Protein AF-A0A832YIL7-F1 (afdb_monomer)

Foldseek 3Di:
DPPPPVVVVVVVCVVVVNPPDDDPPDPWDWDDDPVDIDIDD

Nearest PDB structures (foldseek):
  6ous-assembly1_D  TM=2.849E-01  e=2.307E+00  Human respiratory syncytial virus A2

Secondary structure (DSSP, 8-state):
--SSTHHHHHHHHHHTT------TT---EEEE-SS-EEEE-

Sequence (41 aa):
MMRGGNRQMRRMMDKMGLDMEEIPNVQEVIIKTDKKEIIIP

Mean predicted aligned error: 9.28 Å

Solvent-accessible surface area (backbone atoms only — not comparable to full-atom values): 2862 Å² total; per-residue (Å²): 139,88,86,71,74,64,58,63,54,47,57,50,36,56,72,68,69,49,73,89,65,84,71,82,88,72,70,66,46,78,48,79,53,101,88,50,77,47,78,46,110

pLDDT: mean 77.96, std 11.98, range [51.81, 93.25]

Structure (mmCIF, N/CA/C/O backbone):
data_AF-A0A832YIL7-F1
#
_entry.id   AF-A0A832YIL7-F1
#
loop_
_atom_site.group_PDB
_atom_site.id
_atom_site.type_symbol
_atom_site.label_atom_id
_atom_site.label_alt_id
_atom_site.label_comp_id
_atom_site.label_asym_id
_atom_site.label_entity_id
_atom_site.label_seq_id
_atom_site.pdbx_PDB_ins_code
_atom_site.Cartn_x
_atom_site.Cartn_y
_atom_site.Cartn_z
_atom_site.occupancy
_atom_site.B_iso_or_equiv
_atom_site.auth_seq_id
_atom_site.auth_comp_id
_atom_site.auth_asym_id
_atom_site.auth_atom_id
_atom_site.pdbx_PDB_model_num
ATOM 1 N N . MET A 1 1 ? 22.394 -15.246 10.776 1.00 54.12 1 MET A N 1
ATOM 2 C CA . MET A 1 1 ? 21.070 -15.368 11.434 1.00 54.12 1 MET A CA 1
ATOM 3 C C . MET A 1 1 ? 20.044 -1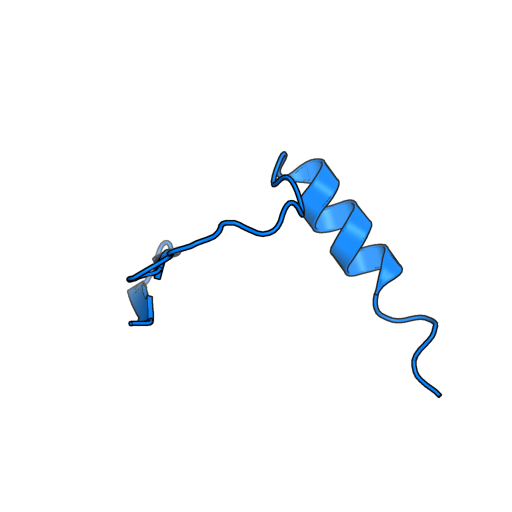4.593 10.604 1.00 54.12 1 MET A C 1
ATOM 5 O O . MET A 1 1 ? 20.468 -13.705 9.885 1.00 54.12 1 MET A O 1
ATOM 9 N N . MET A 1 2 ? 18.754 -14.961 10.669 1.00 51.81 2 MET A N 1
ATOM 10 C CA . MET A 1 2 ? 17.612 -14.517 9.824 1.00 51.81 2 MET A CA 1
ATOM 11 C C . MET A 1 2 ? 17.424 -15.223 8.459 1.00 51.81 2 MET A C 1
ATOM 13 O O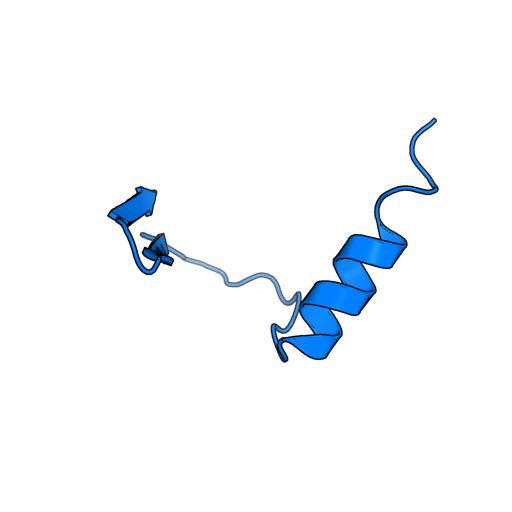 . MET A 1 2 ? 17.424 -14.594 7.411 1.00 51.81 2 MET A O 1
ATOM 17 N N . ARG A 1 3 ? 17.208 -16.550 8.448 1.00 55.53 3 ARG A N 1
ATOM 18 C CA . ARG A 1 3 ? 16.783 -17.298 7.233 1.00 55.53 3 ARG A CA 1
ATOM 19 C C . ARG A 1 3 ? 15.366 -17.903 7.302 1.00 55.53 3 ARG A C 1
ATOM 21 O O . ARG A 1 3 ? 14.911 -18.474 6.317 1.00 55.53 3 ARG A O 1
ATOM 28 N N . GLY A 1 4 ? 14.661 -17.769 8.432 1.00 57.34 4 GLY A N 1
ATOM 29 C CA . GLY A 1 4 ? 13.364 -18.429 8.671 1.00 57.34 4 GLY A CA 1
ATOM 30 C C . GLY A 1 4 ? 12.122 -17.530 8.601 1.00 57.34 4 GLY A C 1
ATOM 31 O O . GLY A 1 4 ? 11.069 -17.998 8.185 1.00 57.34 4 GLY A O 1
ATOM 32 N N . GLY A 1 5 ? 12.232 -16.242 8.951 1.00 58.81 5 GLY A N 1
ATOM 33 C CA . GLY A 1 5 ? 11.067 -15.347 9.085 1.00 58.81 5 GLY A CA 1
ATOM 34 C C . GLY A 1 5 ? 10.470 -14.846 7.766 1.00 58.81 5 GLY A C 1
ATOM 35 O O . GLY A 1 5 ? 9.317 -14.438 7.719 1.00 58.81 5 GLY A O 1
ATOM 36 N N . ASN A 1 6 ? 11.227 -14.921 6.668 1.00 64.69 6 ASN A N 1
ATOM 37 C CA . ASN A 1 6 ? 10.866 -14.241 5.421 1.00 64.69 6 ASN A CA 1
ATOM 38 C C . ASN A 1 6 ? 10.010 -15.098 4.458 1.00 64.69 6 ASN A C 1
ATOM 40 O O . ASN A 1 6 ? 9.505 -14.601 3.458 1.00 64.69 6 ASN A O 1
ATOM 44 N N . ARG A 1 7 ? 9.826 -16.402 4.732 1.00 76.44 7 ARG A N 1
ATOM 45 C CA . ARG A 1 7 ? 9.033 -17.302 3.861 1.00 76.44 7 ARG A CA 1
ATOM 46 C C . ARG A 1 7 ? 7.530 -17.202 4.104 1.00 76.44 7 ARG A C 1
ATOM 48 O O . ARG A 1 7 ? 6.758 -17.306 3.158 1.00 76.44 7 ARG A O 1
ATOM 55 N N . GLN A 1 8 ? 7.118 -17.031 5.360 1.00 78.88 8 GLN A N 1
ATOM 56 C CA . GLN A 1 8 ? 5.703 -16.878 5.703 1.00 78.88 8 GLN A CA 1
ATOM 57 C C . GLN A 1 8 ? 5.167 -15.537 5.197 1.00 78.88 8 GLN A C 1
ATOM 59 O O . GLN A 1 8 ? 4.091 -15.503 4.611 1.00 78.88 8 GLN A O 1
ATOM 64 N N . MET A 1 9 ? 5.969 -14.476 5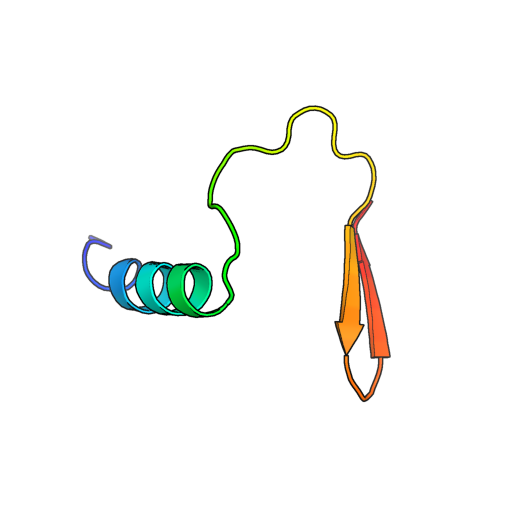.336 1.00 71.31 9 MET A N 1
ATOM 65 C CA . MET A 1 9 ? 5.686 -13.164 4.760 1.00 71.31 9 MET A CA 1
ATOM 66 C C . MET A 1 9 ? 5.573 -13.240 3.233 1.00 71.31 9 MET A C 1
ATOM 68 O O . MET A 1 9 ? 4.562 -12.807 2.697 1.00 71.31 9 MET A O 1
ATOM 72 N N . ARG A 1 10 ? 6.527 -13.891 2.545 1.00 74.94 10 ARG A N 1
ATOM 73 C CA . ARG A 1 10 ? 6.443 -14.120 1.090 1.00 74.94 10 ARG A CA 1
ATOM 74 C C . ARG A 1 10 ? 5.149 -14.803 0.662 1.00 74.94 10 ARG A C 1
ATOM 76 O O . ARG A 1 10 ? 4.395 -14.232 -0.106 1.00 74.94 10 ARG A O 1
ATOM 83 N N . ARG A 1 11 ? 4.815 -15.942 1.273 1.00 81.19 11 ARG A N 1
ATOM 84 C CA . ARG A 1 11 ? 3.565 -16.665 0.974 1.00 81.19 11 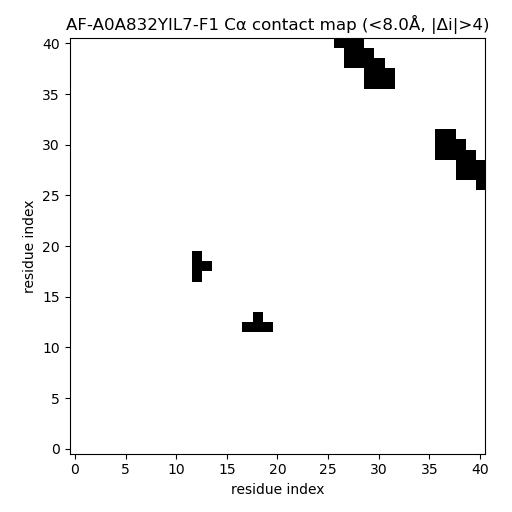ARG A CA 1
ATOM 85 C C . ARG A 1 11 ? 2.303 -15.854 1.262 1.00 81.19 11 ARG A C 1
ATOM 87 O O . ARG A 1 11 ? 1.271 -16.113 0.656 1.00 81.19 11 ARG A O 1
ATOM 94 N N . MET A 1 12 ? 2.340 -14.959 2.246 1.00 77.25 12 MET A N 1
ATOM 95 C CA . MET A 1 12 ? 1.208 -14.096 2.572 1.00 77.25 12 MET A CA 1
ATOM 96 C C . MET A 1 12 ? 1.019 -13.015 1.506 1.00 77.25 12 MET A C 1
ATOM 98 O O . MET A 1 12 ? -0.110 -12.798 1.084 1.00 77.25 12 MET A O 1
ATOM 102 N N . MET A 1 13 ? 2.109 -12.410 1.036 1.00 73.12 13 MET A N 1
ATOM 103 C CA . MET A 1 13 ? 2.094 -11.419 -0.044 1.00 73.12 13 MET A CA 1
ATOM 104 C C . MET A 1 13 ? 1.687 -12.051 -1.382 1.00 73.12 13 MET A C 1
ATOM 106 O O . MET A 1 13 ? 0.785 -11.533 -2.035 1.00 73.12 13 MET A O 1
ATOM 110 N N . ASP A 1 14 ? 2.218 -13.238 -1.705 1.00 75.88 14 ASP A N 1
ATOM 111 C CA . ASP A 1 14 ? 1.814 -14.013 -2.889 1.00 75.88 14 ASP A CA 1
ATOM 112 C C . ASP A 1 14 ? 0.298 -14.294 -2.874 1.00 75.88 14 ASP A C 1
ATOM 114 O O . ASP A 1 14 ? -0.392 -14.156 -3.881 1.00 75.88 14 ASP A O 1
ATOM 118 N N . LYS A 1 15 ? -0.261 -14.649 -1.705 1.00 77.56 15 LYS A N 1
ATOM 119 C CA . LYS A 1 15 ? -1.708 -14.878 -1.529 1.00 77.56 15 LYS A CA 1
ATOM 120 C C . LYS A 1 15 ? -2.553 -13.614 -1.667 1.00 77.56 15 LYS A C 1
ATOM 122 O O . LYS A 1 15 ? -3.733 -13.726 -1.983 1.00 77.56 15 LYS A O 1
ATOM 127 N N . MET A 1 16 ? -1.982 -12.444 -1.391 1.00 71.81 16 MET A N 1
ATOM 128 C CA . MET A 1 16 ? -2.645 -11.157 -1.600 1.00 71.81 16 MET A CA 1
ATOM 129 C C . MET A 1 16 ? -2.557 -10.693 -3.061 1.00 71.81 16 MET A C 1
ATOM 131 O O . MET A 1 16 ? -3.123 -9.654 -3.384 1.00 71.81 16 MET A O 1
ATOM 135 N N . GLY A 1 17 ? -1.873 -11.445 -3.937 1.00 69.00 17 GLY A N 1
ATOM 136 C CA . GLY A 1 17 ? -1.624 -11.042 -5.323 1.00 69.00 17 GLY A CA 1
ATOM 137 C C . GLY A 1 17 ? -0.722 -9.812 -5.423 1.00 69.00 17 GLY A C 1
ATOM 138 O O . GLY A 1 17 ? -0.753 -9.113 -6.431 1.00 69.00 17 GLY A O 1
ATOM 139 N N . LEU A 1 18 ? 0.033 -9.519 -4.360 1.00 70.62 18 LEU A N 1
ATOM 140 C CA . LEU A 1 18 ? 0.983 -8.419 -4.330 1.00 70.62 18 LEU A CA 1
ATOM 141 C C . LEU A 1 18 ? 2.269 -8.922 -4.965 1.00 70.62 18 LEU A C 1
ATOM 143 O O . LEU A 1 18 ? 2.978 -9.733 -4.363 1.00 70.62 18 LEU A O 1
ATOM 147 N N . ASP A 1 19 ? 2.546 -8.465 -6.180 1.00 68.00 19 ASP A N 1
ATOM 148 C CA . ASP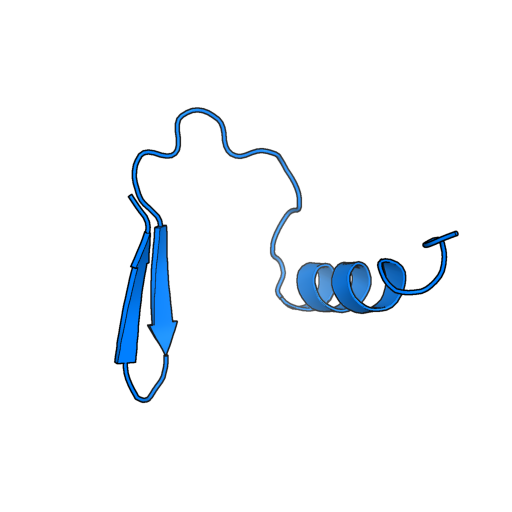 A 1 19 ? 3.820 -8.761 -6.811 1.00 68.00 19 ASP A CA 1
ATOM 149 C C . ASP A 1 19 ? 4.933 -8.080 -6.011 1.00 68.00 19 ASP A C 1
ATOM 151 O O . ASP A 1 19 ? 4.853 -6.893 -5.690 1.00 68.00 19 ASP A O 1
ATOM 155 N N . MET A 1 20 ? 5.965 -8.840 -5.647 1.00 63.75 20 MET A N 1
ATOM 156 C CA . MET A 1 20 ? 7.139 -8.304 -4.944 1.00 63.75 20 MET A CA 1
ATOM 157 C C . MET A 1 20 ? 8.127 -7.664 -5.915 1.00 63.75 20 MET A C 1
ATOM 159 O O . MET A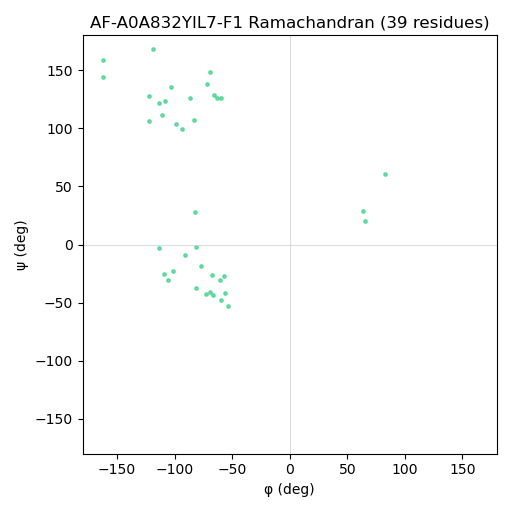 1 20 ? 9.340 -7.682 -5.682 1.00 63.75 20 MET A O 1
ATOM 163 N N . GLU A 1 21 ? 7.627 -7.157 -7.031 1.00 69.56 21 GLU A N 1
ATOM 164 C CA . GLU A 1 21 ? 8.433 -6.361 -7.926 1.00 69.56 21 GLU A CA 1
ATOM 165 C C . GLU A 1 21 ? 8.695 -5.009 -7.269 1.00 69.56 21 GLU A C 1
ATOM 167 O O . GLU A 1 21 ? 7.841 -4.415 -6.604 1.00 69.56 21 GLU A O 1
ATOM 172 N N . GLU A 1 22 ? 9.932 -4.544 -7.401 1.00 72.38 22 GLU A N 1
ATOM 173 C CA . GLU A 1 22 ? 10.283 -3.192 -7.010 1.00 72.38 22 GLU A CA 1
ATOM 174 C C . GLU A 1 22 ? 9.419 -2.231 -7.830 1.00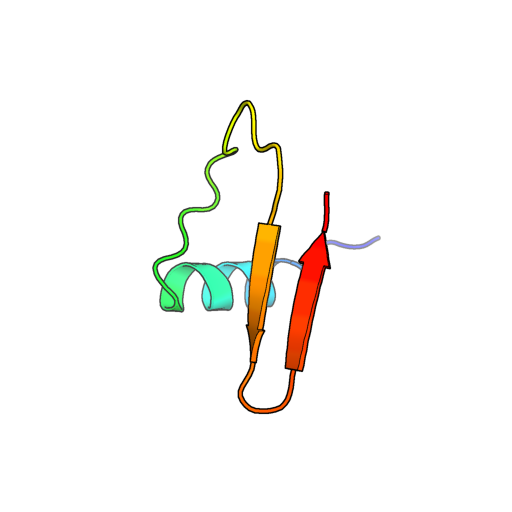 72.38 22 GLU A C 1
ATOM 176 O O . GLU A 1 22 ? 9.384 -2.323 -9.055 1.00 72.38 22 GLU A O 1
ATOM 181 N N . ILE A 1 23 ? 8.704 -1.328 -7.158 1.00 80.31 23 ILE A N 1
ATOM 182 C CA . ILE A 1 23 ? 7.931 -0.282 -7.826 1.00 80.31 23 ILE A CA 1
ATOM 183 C C . ILE A 1 23 ? 8.842 0.948 -7.893 1.00 80.31 23 ILE A C 1
ATOM 185 O O . ILE A 1 23 ? 8.996 1.645 -6.885 1.00 80.31 23 ILE A O 1
ATOM 189 N N . PRO A 1 24 ? 9.506 1.218 -9.031 1.00 80.75 24 PRO A N 1
ATOM 190 C CA . PRO A 1 24 ? 10.404 2.356 -9.128 1.00 80.75 24 PRO A CA 1
ATOM 191 C C . PRO A 1 24 ? 9.611 3.669 -9.096 1.00 80.75 24 PRO A C 1
ATOM 193 O O . PRO A 1 24 ? 8.505 3.757 -9.627 1.00 80.75 24 PRO A O 1
ATOM 196 N N . ASN A 1 25 ? 10.217 4.720 -8.535 1.00 87.44 25 ASN A N 1
ATOM 197 C CA . AS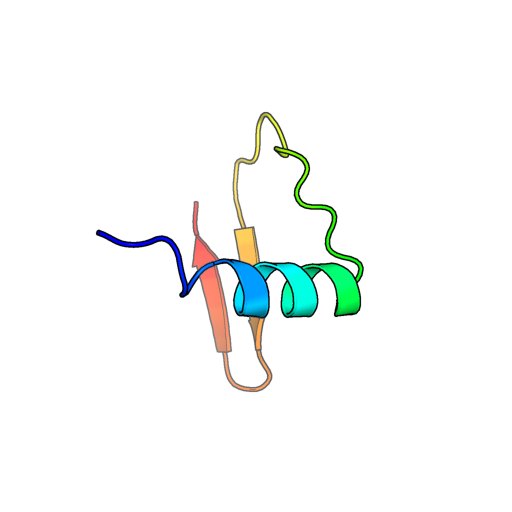N A 1 25 ? 9.664 6.083 -8.480 1.00 87.44 25 ASN A CA 1
ATOM 198 C C . ASN A 1 25 ? 8.362 6.240 -7.664 1.00 87.44 25 ASN A C 1
ATOM 200 O O . ASN A 1 25 ? 7.563 7.134 -7.950 1.00 87.44 25 ASN A O 1
ATOM 204 N N . VAL A 1 26 ? 8.139 5.402 -6.644 1.00 83.81 26 VAL A N 1
ATOM 205 C CA . VAL A 1 26 ? 7.069 5.637 -5.660 1.00 83.81 26 VAL A CA 1
ATOM 206 C C . VAL A 1 26 ? 7.355 6.935 -4.905 1.00 83.81 26 VAL A C 1
ATOM 208 O O . VAL A 1 26 ? 8.438 7.104 -4.353 1.00 83.81 26 VAL A O 1
ATOM 211 N N . GLN A 1 27 ? 6.379 7.843 -4.903 1.00 89.44 27 GLN A N 1
ATOM 212 C CA . GLN A 1 27 ? 6.436 9.117 -4.176 1.00 89.44 27 GLN A CA 1
ATOM 213 C C . GLN A 1 27 ? 5.635 9.088 -2.873 1.00 89.44 27 GLN A C 1
ATOM 215 O O . GLN A 1 27 ? 5.860 9.921 -2.010 1.00 89.44 27 GLN A O 1
ATOM 220 N N . GLU A 1 28 ? 4.660 8.185 -2.759 1.00 85.31 28 GLU A N 1
ATOM 221 C CA . GLU A 1 28 ? 3.783 8.097 -1.595 1.00 85.31 28 GLU A CA 1
ATOM 222 C C . GLU A 1 28 ? 3.095 6.726 -1.555 1.00 85.31 28 GLU A C 1
ATOM 224 O O . GLU A 1 28 ? 2.726 6.168 -2.595 1.00 85.31 28 GLU A O 1
ATOM 229 N N . VAL A 1 29 ? 2.893 6.191 -0.349 1.00 86.88 29 VAL A N 1
ATOM 230 C CA . VAL A 1 29 ? 2.118 4.973 -0.089 1.00 86.88 29 VAL A CA 1
ATOM 231 C C . VAL A 1 29 ? 0.983 5.283 0.882 1.00 86.88 29 VAL A C 1
ATOM 233 O O . VAL A 1 29 ? 1.205 5.784 1.985 1.00 86.88 29 VAL A O 1
ATOM 236 N N . ILE A 1 30 ? -0.240 4.909 0.496 1.00 89.62 30 ILE A N 1
ATOM 237 C CA . ILE A 1 30 ? -1.437 5.045 1.331 1.00 89.62 30 ILE A CA 1
ATOM 238 C C . ILE A 1 30 ? -1.913 3.656 1.753 1.00 89.62 30 ILE A C 1
ATOM 240 O O . ILE A 1 30 ? -2.428 2.882 0.944 1.00 89.62 30 ILE A O 1
ATOM 244 N N . ILE A 1 31 ? -1.786 3.348 3.043 1.00 92.00 31 ILE A N 1
ATOM 245 C CA . ILE A 1 31 ? -2.284 2.102 3.630 1.00 92.00 31 ILE A CA 1
ATOM 246 C C . ILE A 1 31 ? -3.625 2.394 4.302 1.00 92.00 31 ILE A C 1
ATOM 248 O O . ILE A 1 31 ? -3.682 2.971 5.392 1.00 92.00 31 ILE A O 1
ATOM 252 N N . LYS A 1 32 ? -4.716 1.981 3.651 1.00 91.88 32 LYS A N 1
ATOM 253 C CA . LYS A 1 32 ? -6.073 2.088 4.200 1.00 91.88 32 LYS A CA 1
ATOM 254 C C . LYS A 1 32 ? -6.383 0.866 5.060 1.00 91.88 32 LYS A C 1
ATOM 256 O O . LYS A 1 32 ? -6.280 -0.269 4.601 1.00 91.88 32 LYS A O 1
ATOM 261 N N . THR A 1 33 ? -6.788 1.102 6.300 1.00 91.44 33 THR A N 1
ATOM 262 C CA . THR A 1 33 ? -7.340 0.078 7.196 1.00 91.44 33 THR A CA 1
ATOM 263 C C . THR A 1 33 ? -8.771 0.446 7.571 1.00 91.44 33 THR A C 1
ATOM 265 O O . THR A 1 33 ? -9.209 1.571 7.342 1.00 91.44 33 THR A O 1
ATOM 268 N N . ASP A 1 34 ? -9.496 -0.485 8.182 1.00 92.19 34 ASP A N 1
ATOM 269 C CA . ASP A 1 34 ? -10.855 -0.271 8.695 1.00 92.19 34 ASP A CA 1
ATOM 270 C C . ASP A 1 34 ? -10.955 0.881 9.712 1.00 92.19 34 ASP A C 1
ATOM 272 O O . ASP A 1 34 ? -12.008 1.497 9.858 1.00 92.19 34 ASP A O 1
ATOM 276 N N . LYS A 1 35 ? -9.860 1.169 10.420 1.00 92.94 35 LYS A N 1
ATOM 277 C CA . LYS A 1 35 ? -9.827 2.127 11.534 1.00 92.94 35 LYS A CA 1
ATOM 278 C C . LYS A 1 35 ? -9.073 3.410 11.230 1.00 92.94 35 LYS A C 1
ATOM 280 O O . LYS A 1 35 ? -9.288 4.407 11.913 1.00 92.94 35 LYS A O 1
ATOM 285 N N . LYS A 1 36 ? -8.131 3.372 10.290 1.00 91.94 36 LYS A 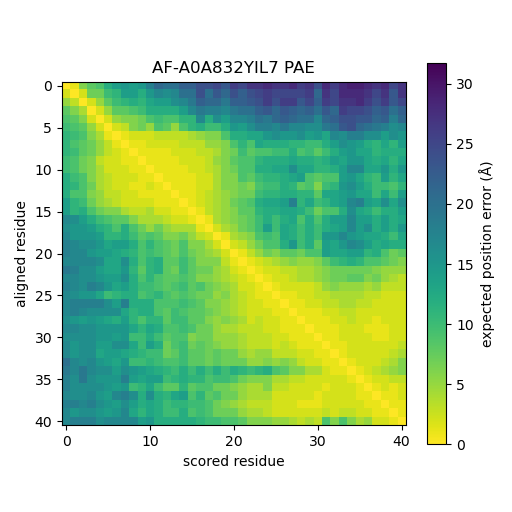N 1
ATOM 286 C CA . LYS A 1 36 ? -7.251 4.508 10.000 1.00 91.94 36 LYS A CA 1
ATOM 287 C C . LYS A 1 36 ? -6.578 4.399 8.643 1.00 91.94 36 LYS A C 1
ATOM 289 O O . LYS A 1 36 ? -6.371 3.306 8.116 1.00 91.94 36 LYS A O 1
ATOM 294 N N . GLU A 1 37 ? -6.149 5.546 8.149 1.00 92.88 37 GLU A N 1
ATOM 295 C CA . GLU A 1 37 ? -5.253 5.649 7.008 1.00 92.88 37 GLU A CA 1
ATOM 296 C C . GLU A 1 37 ? -3.843 5.971 7.512 1.00 92.88 37 GLU A C 1
ATOM 298 O O . GLU A 1 37 ? -3.666 6.782 8.424 1.00 92.88 37 GLU A O 1
ATOM 303 N N . ILE A 1 38 ? -2.845 5.280 6.964 1.00 93.25 38 ILE A N 1
ATOM 304 C CA . ILE A 1 38 ? -1.428 5.545 7.218 1.00 93.25 38 ILE A CA 1
ATOM 305 C C . ILE A 1 38 ? -0.831 6.038 5.906 1.00 93.25 38 ILE A C 1
ATOM 307 O O . ILE A 1 38 ? -0.897 5.335 4.899 1.00 93.25 38 ILE A O 1
ATOM 311 N N . ILE A 1 39 ? -0.266 7.240 5.943 1.00 90.94 39 ILE A N 1
ATOM 312 C CA . ILE A 1 39 ? 0.349 7.905 4.798 1.00 90.94 39 ILE A CA 1
ATOM 313 C C . ILE A 1 39 ? 1.863 7.903 5.011 1.00 90.94 39 ILE A C 1
ATOM 315 O O . ILE A 1 39 ? 2.334 8.358 6.058 1.00 90.94 39 ILE A O 1
ATOM 319 N N . ILE A 1 40 ? 2.605 7.352 4.051 1.00 89.00 40 ILE A N 1
ATOM 320 C CA . ILE A 1 40 ? 4.069 7.275 4.063 1.00 89.00 40 ILE A CA 1
ATOM 321 C C . ILE A 1 40 ? 4.576 7.985 2.796 1.00 89.00 40 ILE A C 1
ATOM 323 O O . ILE A 1 40 ? 4.385 7.428 1.713 1.00 89.00 40 ILE A O 1
ATOM 327 N N . PRO A 1 41 ? 5.148 9.198 2.911 1.00 80.50 41 PRO A N 1
ATOM 328 C CA . PRO A 1 41 ? 5.807 9.884 1.801 1.00 80.50 41 PRO A CA 1
ATOM 329 C C . PRO A 1 41 ? 7.181 9.277 1.479 1.00 80.50 41 PRO A C 1
ATOM 331 O O . PRO A 1 41 ? 7.745 8.569 2.349 1.00 80.50 41 PRO A O 1
#

Radius of gyration: 13.34 Å; Cα contacts (8 Å, |Δi|>4): 20; chains: 1; bounding box: 32×28×21 Å